Protein AF-A0A7C7ZJ04-F1 (afdb_monomer_lite)

Structure (mmCIF, N/CA/C/O backbone):
data_AF-A0A7C7ZJ04-F1
#
_entry.id   AF-A0A7C7ZJ04-F1
#
loop_
_atom_site.group_PDB
_atom_site.id
_atom_site.type_symbol
_atom_site.label_atom_id
_atom_site.label_alt_id
_atom_site.label_comp_id
_atom_site.label_asym_id
_atom_site.label_entity_id
_atom_site.label_seq_id
_atom_site.pdbx_PDB_ins_code
_atom_site.Cartn_x
_atom_site.Cartn_y
_atom_site.Cartn_z
_atom_s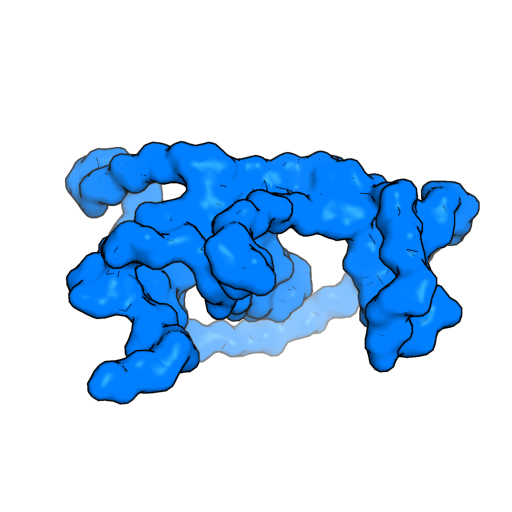ite.occupancy
_atom_site.B_iso_or_equiv
_atom_site.auth_seq_id
_atom_site.auth_comp_id
_atom_site.auth_asym_id
_atom_site.auth_atom_id
_atom_site.pdbx_PDB_model_num
ATOM 1 N N . MET A 1 1 ? -3.613 -10.247 25.831 1.00 41.78 1 MET A N 1
ATOM 2 C CA . MET A 1 1 ? -3.221 -9.401 24.683 1.00 41.78 1 MET A CA 1
ATOM 3 C C . MET A 1 1 ? -2.996 -10.334 23.510 1.00 41.78 1 MET A C 1
ATOM 5 O O . MET A 1 1 ? -2.267 -11.295 23.697 1.00 41.78 1 MET A O 1
ATOM 9 N N . LYS A 1 2 ? -3.687 -10.135 22.384 1.00 40.78 2 LYS A N 1
ATOM 10 C CA . LYS A 1 2 ? -3.430 -10.892 21.147 1.00 40.78 2 LYS A CA 1
ATOM 11 C C . LYS A 1 2 ? -2.114 -10.413 20.521 1.00 40.78 2 LYS A C 1
ATOM 13 O O . LYS A 1 2 ? -1.815 -9.223 20.628 1.00 40.78 2 LYS A O 1
ATOM 18 N N . GLU A 1 3 ? -1.357 -11.325 19.918 1.00 51.44 3 GLU A N 1
ATOM 19 C CA . GLU A 1 3 ? -0.119 -11.039 19.174 1.00 51.44 3 GLU A CA 1
ATOM 20 C C . GLU A 1 3 ? -0.364 -9.977 18.076 1.00 51.44 3 GLU A C 1
ATOM 22 O O . GLU A 1 3 ? -1.481 -9.901 17.551 1.00 51.44 3 GLU A O 1
ATOM 27 N N . PRO A 1 4 ? 0.636 -9.157 17.686 1.00 54.50 4 PRO A N 1
ATOM 28 C CA . PRO A 1 4 ? 0.488 -8.159 16.618 1.00 54.50 4 PRO A CA 1
ATOM 29 C C . PRO A 1 4 ? -0.056 -8.757 15.310 1.00 54.50 4 PRO A C 1
ATOM 31 O O . PRO A 1 4 ? -0.877 -8.129 14.641 1.00 54.50 4 PRO A O 1
ATOM 34 N N . ALA A 1 5 ? 0.331 -10.002 15.008 1.00 53.00 5 ALA A N 1
ATOM 35 C CA . ALA A 1 5 ? -0.087 -10.755 13.827 1.00 53.00 5 ALA A CA 1
ATOM 36 C C . ALA A 1 5 ? -1.596 -11.083 13.786 1.00 53.00 5 ALA A C 1
ATOM 38 O O . ALA A 1 5 ? -2.150 -11.270 12.708 1.00 53.00 5 ALA A O 1
ATOM 39 N N . ASP A 1 6 ? -2.298 -11.084 14.925 1.00 61.59 6 ASP A N 1
ATOM 40 C CA . ASP A 1 6 ? -3.735 -11.399 14.980 1.00 61.59 6 ASP A CA 1
ATOM 41 C C . ASP A 1 6 ? -4.642 -10.205 14.625 1.00 61.59 6 ASP A C 1
ATOM 43 O O . ASP A 1 6 ? -5.874 -10.315 14.693 1.00 61.59 6 ASP A O 1
ATOM 47 N N . ARG A 1 7 ? -4.056 -9.034 14.335 1.00 67.44 7 ARG A N 1
ATOM 48 C CA . ARG A 1 7 ? -4.790 -7.763 14.216 1.00 67.44 7 ARG A CA 1
ATOM 49 C C . ARG A 1 7 ? -5.222 -7.428 12.796 1.00 67.44 7 ARG A C 1
ATOM 51 O O . ARG A 1 7 ? -6.158 -6.650 12.661 1.00 67.44 7 ARG A O 1
ATOM 58 N N . ILE A 1 8 ? -4.564 -7.988 11.782 1.00 73.56 8 ILE A N 1
ATOM 59 C CA . ILE A 1 8 ? -4.866 -7.744 10.369 1.00 73.56 8 ILE A CA 1
ATOM 60 C C . ILE A 1 8 ? -5.380 -9.044 9.764 1.00 73.56 8 ILE A C 1
ATOM 62 O O . ILE A 1 8 ? -4.698 -10.068 9.793 1.00 73.56 8 ILE A O 1
ATOM 66 N N . ARG A 1 9 ? -6.580 -9.003 9.189 1.00 78.19 9 ARG A N 1
ATOM 67 C CA . ARG A 1 9 ? -7.121 -10.107 8.393 1.00 78.19 9 ARG A CA 1
ATOM 68 C C . ARG A 1 9 ? -7.305 -9.640 6.962 1.00 78.19 9 ARG A C 1
ATOM 70 O O . ARG A 1 9 ? -8.029 -8.678 6.718 1.00 78.19 9 ARG A O 1
ATOM 77 N N . VAL A 1 10 ? -6.656 -10.336 6.034 1.00 74.56 10 VAL A N 1
ATOM 78 C CA . VAL A 1 10 ? -6.831 -10.118 4.597 1.00 74.56 10 VAL A CA 1
ATOM 79 C C . VAL A 1 10 ? -7.905 -11.068 4.092 1.00 74.56 10 VAL A C 1
ATOM 81 O O . VAL A 1 10 ? -7.822 -12.279 4.299 1.00 74.56 10 VAL A O 1
ATOM 84 N N . VAL A 1 11 ? -8.923 -10.512 3.444 1.00 75.56 11 VAL A N 1
ATOM 85 C CA . VAL A 1 11 ? -10.032 -11.258 2.853 1.00 75.56 11 VAL A CA 1
ATOM 86 C C . VAL A 1 11 ? -10.022 -11.003 1.352 1.00 75.56 11 VAL A C 1
ATOM 88 O O . VAL A 1 11 ? -10.164 -9.867 0.906 1.00 75.56 11 VAL A O 1
ATOM 91 N N . ALA A 1 12 ? -9.868 -12.069 0.573 1.00 60.06 12 ALA A N 1
ATOM 92 C CA . ALA A 1 12 ? -10.106 -12.058 -0.862 1.00 60.06 12 ALA A CA 1
ATOM 93 C C . ALA A 1 12 ? -11.434 -12.773 -1.123 1.00 60.06 12 ALA A C 1
ATOM 95 O O . ALA A 1 12 ? -11.617 -13.915 -0.700 1.00 60.06 12 ALA A O 1
ATOM 96 N N . SER A 1 13 ? -12.368 -12.112 -1.799 1.00 45.66 13 SER A N 1
ATOM 97 C CA . SER A 1 13 ? -13.616 -12.733 -2.242 1.00 45.66 13 SER A CA 1
ATOM 98 C C . SER A 1 13 ? -13.667 -12.748 -3.765 1.00 45.66 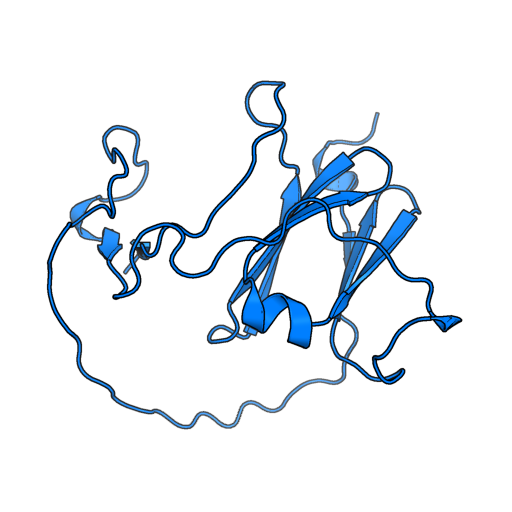13 SER A C 1
ATOM 100 O O . SER A 1 13 ? -13.795 -11.696 -4.385 1.00 45.66 13 SER A O 1
ATOM 102 N N . GLY A 1 14 ? -13.598 -13.943 -4.352 1.00 41.97 14 GLY A N 1
ATOM 103 C CA . GLY A 1 14 ? -13.918 -14.182 -5.755 1.00 41.97 14 GLY A CA 1
ATOM 104 C C . GLY A 1 14 ? -13.686 -15.634 -6.179 1.00 41.97 14 GLY A C 1
ATOM 105 O O . GLY A 1 14 ? -12.857 -16.337 -5.604 1.00 41.97 14 GLY A O 1
ATOM 106 N N . LEU A 1 15 ? -14.494 -16.092 -7.142 1.00 40.47 15 LEU A N 1
ATOM 107 C CA . LEU A 1 15 ? -14.490 -17.451 -7.703 1.00 40.47 15 LEU A CA 1
ATOM 108 C C . LEU A 1 15 ? -13.103 -17.846 -8.261 1.00 40.47 15 LEU A C 1
ATOM 110 O O . LEU A 1 15 ? -12.350 -16.968 -8.684 1.00 40.47 15 LEU A O 1
ATOM 114 N N . PRO A 1 16 ? -12.774 -19.153 -8.328 1.00 34.91 16 PRO A N 1
ATOM 115 C CA . PRO A 1 16 ? -11.469 -19.612 -8.791 1.00 34.91 16 PRO A CA 1
ATOM 116 C C . PRO A 1 16 ? -11.241 -19.206 -10.252 1.00 34.91 16 PRO A C 1
ATOM 118 O O . PRO A 1 16 ? -11.991 -19.591 -11.149 1.00 34.91 16 PRO A O 1
ATOM 121 N N . MET A 1 17 ? -10.191 -18.417 -10.481 1.00 39.72 17 MET A N 1
ATOM 122 C CA . MET A 1 17 ? -9.744 -18.007 -11.808 1.00 39.72 17 MET A CA 1
ATOM 123 C C . MET A 1 17 ? -8.967 -19.164 -12.457 1.00 39.72 17 MET A C 1
ATOM 125 O O . MET A 1 17 ? -7.986 -19.655 -11.900 1.00 39.72 17 MET A O 1
ATOM 129 N N . VAL A 1 18 ? -9.399 -19.607 -13.639 1.00 37.38 18 VAL A N 1
ATOM 130 C CA . VAL A 1 18 ? -8.612 -20.505 -14.497 1.00 37.38 18 VAL A CA 1
ATOM 131 C C . VAL A 1 18 ? -7.528 -19.665 -15.174 1.00 37.38 18 VAL A C 1
ATOM 133 O O . VAL A 1 18 ? -7.834 -18.811 -16.004 1.00 37.38 18 VAL A O 1
ATOM 136 N N . CYS A 1 19 ? -6.264 -19.888 -14.810 1.00 30.12 19 CYS A N 1
ATOM 137 C CA . CYS A 1 19 ? -5.116 -19.231 -15.433 1.00 30.12 19 CYS A CA 1
ATOM 138 C C . CYS A 1 19 ? -4.905 -19.748 -16.862 1.00 30.12 19 CYS A C 1
ATOM 140 O O . CYS A 1 19 ? -4.526 -20.903 -17.053 1.00 30.12 19 CYS A O 1
ATOM 142 N N . LEU A 1 20 ? -5.090 -18.883 -17.863 1.00 38.75 20 LEU A N 1
ATOM 143 C CA . LEU A 1 20 ? -4.575 -19.101 -19.213 1.00 38.75 20 LEU A CA 1
ATOM 144 C C . LEU A 1 20 ? -3.320 -18.241 -19.395 1.00 38.75 20 LEU A C 1
ATOM 146 O O . LEU A 1 20 ? -3.400 -17.025 -19.554 1.00 38.75 20 LEU A O 1
ATOM 150 N N . SER A 1 21 ? -2.152 -18.874 -19.325 1.00 38.16 21 SER A N 1
ATOM 151 C CA . SER A 1 21 ? -0.857 -18.204 -19.442 1.00 38.16 21 SER A CA 1
ATOM 152 C C . SER A 1 21 ? -0.577 -17.829 -20.900 1.00 38.16 21 SER A C 1
ATOM 154 O O . SER A 1 21 ? -0.355 -18.709 -21.730 1.00 38.16 21 SER A O 1
ATOM 156 N N . ILE A 1 22 ? -0.526 -16.534 -21.215 1.00 47.66 22 ILE A N 1
ATOM 157 C CA . ILE A 1 22 ? 0.135 -16.037 -22.430 1.00 47.66 22 ILE A CA 1
ATOM 158 C C . ILE A 1 22 ? 1.521 -15.548 -22.012 1.00 47.66 22 ILE A C 1
ATOM 160 O O . ILE A 1 22 ? 1.650 -14.582 -21.263 1.00 47.66 22 ILE A O 1
ATOM 164 N N . ALA A 1 23 ? 2.562 -16.235 -22.479 1.00 38.88 23 ALA A N 1
ATOM 165 C CA . ALA A 1 23 ? 3.938 -15.790 -22.318 1.00 38.88 23 ALA A CA 1
ATOM 166 C C . ALA A 1 23 ? 4.217 -14.653 -23.313 1.00 38.88 23 ALA A C 1
ATOM 168 O O . ALA A 1 23 ? 4.247 -14.878 -24.521 1.00 38.88 23 ALA A O 1
ATOM 169 N N . ALA A 1 24 ? 4.422 -13.438 -22.809 1.00 44.69 24 ALA A N 1
ATOM 170 C CA . ALA A 1 24 ? 4.996 -12.343 -23.580 1.00 44.69 24 ALA A CA 1
ATOM 171 C C . ALA A 1 24 ? 6.479 -12.215 -23.212 1.00 44.69 24 ALA A C 1
ATOM 173 O O . ALA A 1 24 ? 6.821 -11.873 -22.081 1.00 44.69 24 ALA A O 1
ATOM 174 N N . THR A 1 25 ? 7.363 -12.514 -24.163 1.00 51.41 25 THR A N 1
ATOM 175 C CA . THR A 1 25 ? 8.803 -12.265 -24.045 1.00 51.41 25 THR A CA 1
ATOM 176 C C . THR A 1 25 ? 9.086 -10.814 -24.423 1.00 51.41 25 THR A C 1
ATOM 178 O O . THR A 1 25 ? 8.980 -10.450 -25.594 1.00 51.41 25 THR A O 1
ATOM 181 N N . GLY A 1 26 ? 9.429 -9.986 -23.439 1.00 40.84 26 GLY A N 1
ATOM 182 C CA . GLY A 1 26 ? 9.988 -8.651 -23.649 1.00 40.84 26 GLY A CA 1
ATOM 183 C C . GLY A 1 26 ? 11.376 -8.578 -23.021 1.00 40.84 26 GLY A C 1
ATOM 184 O O . GLY A 1 26 ? 11.511 -8.800 -21.821 1.00 40.84 26 GLY A O 1
ATOM 185 N N . GLU A 1 27 ? 12.392 -8.308 -23.840 1.00 45.03 27 GLU A N 1
ATOM 186 C CA . GLU A 1 27 ? 13.794 -8.188 -23.429 1.00 45.03 27 GLU A CA 1
ATOM 187 C C . GLU A 1 27 ? 14.093 -6.818 -22.786 1.00 45.03 27 GLU A C 1
ATOM 189 O O . GLU A 1 27 ? 13.466 -5.802 -23.089 1.00 45.03 27 GLU A O 1
ATOM 194 N N . SER A 1 28 ? 15.054 -6.840 -21.865 1.00 49.31 28 SER A N 1
ATOM 195 C CA . SER A 1 28 ? 15.440 -5.841 -20.865 1.00 49.31 28 SER A CA 1
ATOM 196 C C . SER A 1 28 ? 16.172 -4.599 -21.385 1.00 49.31 28 SER A C 1
ATOM 198 O O . SER A 1 28 ? 16.987 -4.692 -22.301 1.00 49.31 28 SER A O 1
ATOM 200 N N . ALA A 1 29 ? 16.049 -3.486 -20.652 1.00 39.88 29 ALA A N 1
ATOM 201 C CA . ALA A 1 29 ? 17.044 -2.414 -20.650 1.00 39.88 29 ALA A CA 1
ATOM 202 C C . ALA A 1 29 ? 17.896 -2.488 -19.366 1.00 39.88 29 ALA A C 1
ATOM 204 O O . ALA A 1 29 ? 17.386 -2.316 -18.261 1.00 39.88 29 ALA A O 1
ATOM 205 N N . GLY A 1 30 ? 19.191 -2.780 -19.534 1.00 35.56 30 GLY A N 1
ATOM 206 C CA . GLY A 1 30 ? 20.227 -2.717 -18.496 1.00 35.56 30 GLY A CA 1
ATOM 207 C C . GLY A 1 30 ? 20.701 -1.283 -18.191 1.00 35.56 30 GLY A C 1
ATOM 208 O O . GLY A 1 30 ? 20.151 -0.313 -18.707 1.00 35.56 30 GLY A O 1
ATOM 209 N N . PRO A 1 31 ? 21.712 -1.120 -17.325 1.00 49.47 31 PRO A N 1
ATOM 210 C CA . PRO A 1 31 ? 21.538 -0.457 -16.040 1.00 49.47 31 PRO A CA 1
ATOM 211 C C . PRO A 1 31 ? 21.904 1.027 -16.074 1.00 49.47 31 PRO A C 1
ATOM 213 O O . PRO A 1 31 ? 22.963 1.393 -16.578 1.00 49.47 31 PRO A O 1
ATOM 216 N N . GLN A 1 32 ? 21.103 1.860 -15.404 1.00 40.91 32 GLN A N 1
ATOM 217 C CA . GLN A 1 32 ? 21.570 3.136 -14.854 1.00 40.91 32 GLN A CA 1
ATOM 218 C C . GLN A 1 32 ? 20.982 3.340 -13.448 1.00 40.91 32 GLN A C 1
ATOM 220 O O . GLN A 1 32 ? 19.801 3.624 -13.294 1.00 40.91 32 GLN A O 1
ATOM 225 N N . GLY A 1 33 ? 21.844 3.158 -12.435 1.00 52.78 33 GLY A N 1
ATOM 226 C CA . GLY A 1 33 ? 21.565 3.330 -11.002 1.00 52.78 33 GLY A CA 1
ATOM 227 C C . GLY A 1 33 ? 21.204 2.028 -10.280 1.00 52.78 33 GLY A C 1
ATOM 228 O O . GLY A 1 33 ? 20.042 1.818 -9.966 1.00 52.78 33 GLY A O 1
ATOM 229 N N . ALA A 1 34 ? 22.182 1.156 -9.989 1.00 68.88 34 ALA A N 1
ATOM 230 C CA . ALA A 1 34 ? 21.951 -0.213 -9.488 1.00 68.88 34 ALA A CA 1
ATOM 231 C C . ALA A 1 34 ? 21.006 -0.330 -8.270 1.00 68.88 34 ALA A C 1
ATOM 233 O O . ALA A 1 34 ? 20.386 -1.371 -8.085 1.00 68.88 34 ALA A O 1
ATOM 234 N N . SER A 1 35 ? 20.871 0.726 -7.463 1.00 86.00 35 SER A N 1
ATOM 235 C CA . SER A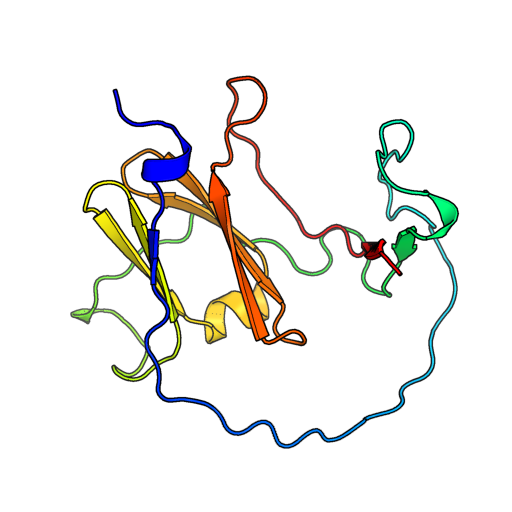 1 35 ? 20.048 0.729 -6.255 1.00 86.00 35 SER A CA 1
ATOM 236 C C . SER A 1 35 ? 18.906 1.744 -6.249 1.00 86.00 35 SER A C 1
ATOM 238 O O . SER A 1 35 ? 18.305 1.927 -5.198 1.00 86.00 35 SER A O 1
ATOM 240 N N . ASN A 1 36 ? 18.605 2.459 -7.343 1.00 91.12 36 ASN A N 1
ATOM 241 C CA . ASN A 1 36 ? 17.578 3.521 -7.350 1.00 91.12 36 ASN A CA 1
ATOM 242 C C . ASN A 1 36 ? 17.723 4.561 -6.205 1.00 91.12 36 ASN A C 1
ATOM 244 O O . ASN A 1 36 ? 16.742 5.117 -5.711 1.00 91.12 36 ASN A O 1
ATOM 248 N N . GLY A 1 37 ? 18.957 4.823 -5.758 1.00 89.19 37 GLY A N 1
ATOM 249 C CA . GLY A 1 37 ? 19.242 5.755 -4.661 1.00 89.19 37 GLY A CA 1
ATOM 250 C C . GLY A 1 37 ? 19.035 5.183 -3.252 1.00 89.19 37 GLY A C 1
ATOM 251 O O . GLY A 1 37 ? 19.069 5.943 -2.286 1.00 89.19 37 GLY A O 1
ATOM 252 N N . PHE A 1 38 ? 18.824 3.872 -3.112 1.00 90.94 38 PHE A N 1
ATOM 253 C CA . PHE A 1 38 ? 18.832 3.177 -1.823 1.00 90.94 38 PHE A CA 1
ATOM 254 C C . PHE A 1 38 ? 20.260 2.775 -1.415 1.00 90.94 38 PHE A C 1
ATOM 256 O O . PHE A 1 38 ? 21.087 2.440 -2.267 1.00 90.94 38 PHE A O 1
ATOM 263 N N . SER A 1 39 ? 20.540 2.786 -0.106 1.00 92.19 39 SER A N 1
ATOM 264 C CA . SER A 1 39 ? 21.695 2.074 0.456 1.00 92.19 39 SER A CA 1
ATOM 265 C C . SER A 1 39 ? 21.341 0.596 0.597 1.00 92.19 39 SER A C 1
ATOM 267 O O . SER A 1 39 ? 20.249 0.270 1.060 1.00 92.19 39 SER A O 1
ATOM 269 N N . LEU A 1 40 ? 22.254 -0.286 0.189 1.00 91.38 40 LEU A N 1
ATOM 270 C CA . LEU A 1 40 ? 22.088 -1.743 0.251 1.00 91.38 40 LEU A CA 1
ATOM 271 C C . LEU A 1 40 ? 23.035 -2.393 1.274 1.00 91.38 40 LEU A C 1
ATOM 273 O O . LEU A 1 40 ? 23.202 -3.607 1.270 1.00 91.38 40 LEU A O 1
ATOM 277 N N . GLU A 1 41 ? 23.664 -1.600 2.145 1.00 91.81 41 GLU A N 1
ATOM 278 C CA . GLU A 1 41 ? 24.643 -2.082 3.134 1.00 91.81 41 GLU A CA 1
ATOM 279 C C . GLU A 1 41 ? 24.023 -3.026 4.177 1.00 91.81 41 GLU A C 1
ATOM 281 O O . GLU A 1 41 ? 24.684 -3.947 4.646 1.00 91.81 41 GLU A O 1
ATOM 286 N N . GLU A 1 42 ? 22.742 -2.832 4.498 1.00 90.38 42 GLU A N 1
ATOM 287 C CA . GLU A 1 42 ? 21.982 -3.664 5.443 1.00 90.38 42 GLU A CA 1
ATOM 288 C C . GLU A 1 42 ? 21.143 -4.751 4.746 1.00 90.38 42 GLU A C 1
ATOM 290 O O . GLU A 1 42 ? 20.253 -5.350 5.353 1.00 90.38 42 GLU A O 1
ATOM 295 N N . ALA A 1 43 ? 21.380 -5.009 3.455 1.00 91.38 43 ALA A N 1
ATOM 296 C CA . ALA A 1 43 ? 20.640 -6.033 2.732 1.00 91.38 43 ALA A CA 1
ATOM 297 C C . ALA A 1 43 ? 20.911 -7.425 3.330 1.00 91.38 43 ALA A C 1
ATOM 299 O O . ALA A 1 43 ? 22.045 -7.890 3.399 1.00 91.38 43 ALA A O 1
ATOM 300 N N . ILE A 1 44 ? 19.838 -8.118 3.715 1.00 94.12 44 ILE A N 1
ATOM 301 C CA . ILE A 1 44 ? 19.890 -9.506 4.206 1.00 94.12 44 ILE A CA 1
ATOM 302 C C . ILE A 1 44 ? 19.871 -10.545 3.073 1.00 94.12 44 ILE A C 1
ATOM 304 O O . ILE A 1 44 ? 19.919 -11.747 3.324 1.00 94.12 44 ILE A O 1
ATOM 308 N N . VAL A 1 45 ? 19.763 -10.079 1.829 1.00 92.38 45 VAL A N 1
ATOM 309 C CA . VAL A 1 45 ? 19.793 -10.881 0.603 1.00 92.38 45 VAL A CA 1
ATOM 310 C C . VAL A 1 45 ? 21.028 -10.516 -0.217 1.00 92.38 45 VAL A C 1
ATOM 312 O O . VAL A 1 45 ? 21.626 -9.461 -0.004 1.00 92.38 45 VAL A O 1
ATOM 315 N N . ASP A 1 46 ? 21.417 -11.367 -1.169 1.00 93.56 46 ASP A N 1
ATOM 316 C CA . ASP A 1 46 ? 22.568 -11.083 -2.027 1.00 93.56 46 ASP A CA 1
ATOM 317 C C . ASP A 1 46 ? 22.314 -9.838 -2.888 1.00 93.56 46 ASP A C 1
ATOM 319 O O . ASP A 1 46 ? 21.459 -9.831 -3.773 1.00 93.56 46 ASP A O 1
ATOM 323 N N . VAL A 1 47 ? 23.089 -8.780 -2.647 1.00 92.75 47 VAL A N 1
ATOM 324 C CA . VAL A 1 47 ? 22.971 -7.502 -3.362 1.00 92.75 47 VAL A CA 1
ATOM 325 C C . VAL A 1 47 ? 23.202 -7.632 -4.868 1.00 92.75 47 VAL A C 1
ATOM 327 O O . VAL A 1 47 ? 22.749 -6.780 -5.625 1.00 92.75 47 VAL A O 1
ATOM 330 N N . ARG A 1 48 ? 23.880 -8.695 -5.322 1.00 90.94 48 ARG A N 1
ATOM 331 C CA . ARG A 1 48 ? 24.120 -8.974 -6.750 1.00 90.94 48 ARG A CA 1
ATOM 332 C C . ARG A 1 48 ? 22.870 -9.482 -7.474 1.00 90.94 48 ARG A C 1
ATOM 334 O O . ARG A 1 48 ? 22.809 -9.428 -8.704 1.00 90.94 48 ARG A O 1
ATOM 341 N N . GLU A 1 49 ? 21.895 -9.967 -6.713 1.00 93.75 49 GLU A N 1
ATOM 342 C CA . GLU A 1 49 ? 20.595 -10.421 -7.211 1.00 93.75 49 GLU A CA 1
ATOM 343 C C . GLU A 1 49 ? 19.523 -9.320 -7.131 1.00 93.75 49 GLU A C 1
ATOM 345 O O . GLU A 1 49 ? 18.425 -9.479 -7.661 1.00 93.75 49 GLU A O 1
ATOM 350 N N . ILE A 1 50 ? 19.840 -8.166 -6.529 1.00 92.94 50 ILE A N 1
ATOM 351 C CA . ILE A 1 50 ? 18.979 -6.98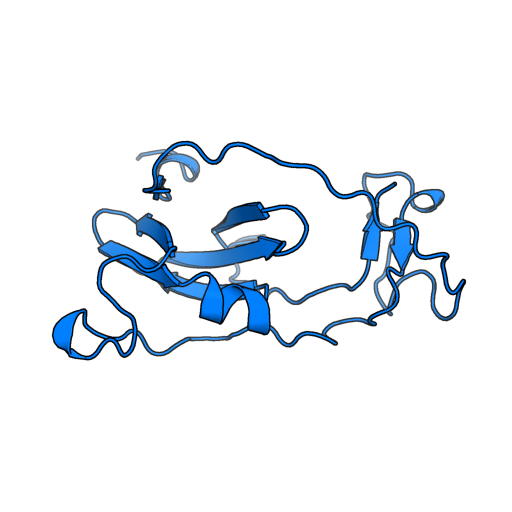1 -6.556 1.00 92.94 50 ILE A CA 1
ATOM 352 C C . ILE A 1 50 ? 19.239 -6.216 -7.854 1.00 92.94 50 ILE A C 1
ATOM 354 O O . ILE A 1 50 ? 20.357 -5.767 -8.113 1.00 92.94 50 ILE A O 1
ATOM 358 N N . ILE A 1 51 ? 18.200 -6.033 -8.667 1.00 91.69 51 ILE A N 1
ATOM 359 C CA . ILE A 1 51 ? 18.292 -5.304 -9.938 1.00 91.69 51 ILE A CA 1
ATOM 360 C C . ILE A 1 51 ? 17.200 -4.237 -10.052 1.00 91.69 51 ILE A C 1
ATOM 362 O O . ILE A 1 51 ? 16.109 -4.377 -9.500 1.00 91.69 51 ILE A O 1
ATOM 366 N N . ALA A 1 52 ? 17.477 -3.173 -10.805 1.00 91.38 52 ALA A N 1
ATOM 367 C CA . ALA A 1 52 ? 16.471 -2.177 -11.158 1.00 91.38 52 ALA A CA 1
ATOM 368 C C . ALA A 1 52 ? 15.523 -2.736 -12.230 1.00 91.38 52 ALA A C 1
ATOM 370 O O . ALA A 1 52 ? 15.966 -3.212 -13.275 1.00 91.38 52 ALA A O 1
ATOM 371 N N . ALA A 1 53 ? 14.216 -2.646 -11.989 1.00 87.19 53 ALA A N 1
ATOM 372 C CA . ALA A 1 53 ? 13.185 -3.168 -12.889 1.00 87.19 53 ALA A CA 1
ATOM 373 C C . ALA A 1 53 ? 12.843 -2.226 -14.062 1.00 87.19 53 ALA A C 1
ATOM 375 O O . ALA A 1 53 ? 11.944 -2.523 -14.847 1.00 87.19 53 ALA A O 1
ATOM 376 N N . GLY A 1 54 ? 13.528 -1.085 -14.170 1.00 85.88 54 GLY A N 1
ATOM 377 C CA . GLY A 1 54 ? 13.276 -0.040 -15.163 1.00 85.88 54 GLY A CA 1
ATOM 378 C C . GLY A 1 54 ? 12.777 1.252 -14.514 1.00 85.88 54 GLY A C 1
ATOM 379 O O . GLY A 1 54 ? 13.527 2.228 -14.507 1.00 85.88 54 GLY A O 1
ATOM 380 N N . PRO A 1 55 ? 11.555 1.287 -13.942 1.00 85.38 55 PRO A N 1
ATOM 381 C CA . PRO A 1 55 ? 11.089 2.438 -13.176 1.00 85.38 55 PRO A CA 1
ATOM 382 C C . PRO A 1 55 ? 12.014 2.708 -11.982 1.00 85.38 55 PRO A C 1
ATOM 384 O O . PRO A 1 55 ? 12.368 1.796 -11.233 1.00 85.38 55 PRO A O 1
ATOM 387 N N . GLY A 1 56 ? 12.413 3.966 -11.811 1.00 89.88 56 GLY A N 1
ATOM 388 C CA . GLY A 1 56 ? 13.200 4.405 -10.662 1.00 89.88 56 GLY A CA 1
ATOM 389 C C . GLY A 1 56 ? 12.371 4.450 -9.376 1.00 89.88 56 GLY A C 1
ATOM 390 O O . GLY A 1 56 ? 11.152 4.247 -9.388 1.00 89.88 56 GLY A O 1
ATOM 391 N N . ARG A 1 57 ? 13.028 4.785 -8.266 1.00 92.19 57 ARG A N 1
ATOM 392 C CA . ARG A 1 57 ? 12.378 4.998 -6.968 1.00 92.19 57 ARG A CA 1
ATOM 393 C C . ARG A 1 57 ? 11.176 5.938 -7.086 1.00 92.19 57 ARG A C 1
ATOM 395 O O . ARG A 1 57 ? 11.285 7.014 -7.666 1.00 92.19 57 ARG A O 1
ATOM 402 N N . ASP A 1 58 ? 10.060 5.516 -6.504 1.00 93.31 58 ASP A N 1
ATOM 403 C CA . ASP A 1 58 ? 8.797 6.246 -6.402 1.00 93.31 58 ASP A CA 1
ATOM 404 C C . ASP A 1 58 ? 8.219 6.702 -7.761 1.00 93.31 58 ASP A C 1
ATOM 406 O O . ASP A 1 58 ? 7.392 7.611 -7.816 1.00 93.31 58 ASP A O 1
ATOM 410 N N . SER A 1 59 ? 8.607 6.047 -8.868 1.00 91.69 59 SER A N 1
ATOM 411 C CA . SER A 1 59 ? 8.050 6.326 -10.208 1.00 91.69 59 SER A CA 1
ATOM 412 C C . SER A 1 59 ? 6.551 6.027 -10.297 1.00 91.69 59 SER A C 1
ATOM 414 O O . SER A 1 59 ? 5.851 6.623 -11.113 1.00 91.69 59 SER A O 1
ATOM 416 N N . ILE A 1 60 ? 6.068 5.109 -9.458 1.00 91.19 60 ILE A N 1
ATOM 417 C CA . ILE A 1 60 ? 4.650 4.906 -9.175 1.00 91.19 60 ILE A CA 1
ATOM 418 C C . ILE A 1 60 ? 4.431 5.478 -7.770 1.00 91.19 60 ILE A C 1
ATOM 420 O O . ILE A 1 60 ? 4.936 4.904 -6.798 1.00 91.19 60 ILE A O 1
ATOM 424 N N . PRO A 1 61 ? 3.779 6.645 -7.638 1.00 91.44 61 PRO A N 1
ATOM 425 C CA . PRO A 1 61 ? 3.643 7.297 -6.347 1.00 91.44 61 PRO A CA 1
ATOM 426 C C . PRO A 1 61 ? 2.685 6.497 -5.469 1.00 91.44 61 PRO A C 1
ATOM 428 O O . PRO A 1 61 ? 1.574 6.188 -5.885 1.00 91.44 61 PRO A O 1
ATOM 431 N N . ALA A 1 62 ? 3.083 6.211 -4.231 1.00 96.00 62 ALA A N 1
ATOM 432 C CA . ALA A 1 62 ? 2.187 5.579 -3.272 1.00 96.00 62 ALA A CA 1
ATOM 433 C C . ALA A 1 62 ? 1.003 6.501 -2.937 1.00 96.00 62 ALA A C 1
ATOM 435 O O . ALA A 1 62 ? 1.156 7.719 -2.792 1.00 96.00 62 ALA A O 1
ATOM 436 N N . LEU A 1 63 ? -0.174 5.914 -2.732 1.00 97.12 63 LEU A N 1
ATOM 437 C CA . LEU A 1 63 ? -1.328 6.629 -2.202 1.00 97.12 63 LEU A CA 1
ATOM 438 C C . LEU A 1 63 ? -1.160 6.809 -0.692 1.00 97.12 63 LEU A C 1
ATOM 440 O O . LEU A 1 63 ? -0.852 5.862 0.030 1.00 97.12 63 LEU A O 1
ATOM 444 N N . VAL A 1 64 ? -1.365 8.025 -0.197 1.00 97.12 64 VAL A N 1
ATOM 445 C CA . VAL A 1 64 ? -1.132 8.372 1.209 1.00 97.12 64 VAL A CA 1
ATOM 446 C C . VAL A 1 64 ? -2.393 8.987 1.789 1.00 97.12 64 VAL A C 1
ATOM 448 O O . VAL A 1 64 ? -2.943 9.917 1.205 1.00 97.12 64 VAL A O 1
ATOM 451 N N . HIS A 1 65 ? -2.837 8.470 2.937 1.00 93.56 65 HIS A N 1
ATOM 452 C CA . HIS A 1 65 ? -4.047 8.920 3.636 1.00 93.56 65 HIS A CA 1
ATOM 453 C C . HIS A 1 65 ? -5.276 9.013 2.711 1.00 93.56 65 HIS A C 1
ATOM 455 O O . HIS A 1 65 ? -5.876 10.085 2.581 1.00 93.56 65 HIS A O 1
ATOM 461 N N . PRO A 1 66 ? -5.652 7.907 2.037 1.00 94.75 66 PRO A N 1
ATOM 462 C CA . PRO A 1 66 ? -6.791 7.918 1.134 1.00 94.75 66 PRO A CA 1
ATOM 463 C C . PRO A 1 66 ? -8.074 8.289 1.877 1.00 94.75 66 PRO A C 1
ATOM 465 O O . PRO A 1 66 ? -8.337 7.836 2.991 1.00 94.75 66 PRO A O 1
ATOM 468 N N . ARG A 1 67 ? -8.927 9.079 1.223 1.00 93.00 67 ARG A N 1
ATOM 469 C CA . ARG A 1 67 ? -10.283 9.310 1.717 1.00 93.00 67 ARG A CA 1
ATOM 470 C C . ARG A 1 67 ? -11.097 8.028 1.558 1.00 93.00 67 ARG A C 1
ATOM 472 O O . ARG A 1 67 ? -11.320 7.579 0.436 1.00 93.00 67 ARG A O 1
ATOM 479 N N . ALA A 1 68 ? -11.585 7.487 2.668 1.00 93.06 68 ALA A N 1
ATOM 480 C CA . ALA A 1 68 ? -12.539 6.387 2.649 1.00 93.06 68 ALA A CA 1
ATOM 481 C C . ALA A 1 68 ? -13.913 6.872 2.161 1.00 93.06 68 ALA A C 1
ATOM 483 O O . ALA A 1 68 ? -14.371 7.952 2.541 1.00 93.06 68 ALA A O 1
ATOM 484 N N . LEU A 1 69 ? -14.560 6.064 1.323 1.00 94.62 69 LEU A N 1
ATOM 485 C CA . LEU A 1 69 ? -15.934 6.275 0.875 1.00 94.62 69 LEU A CA 1
ATOM 486 C C . LEU A 1 69 ? -16.845 5.244 1.537 1.00 94.62 69 LEU A C 1
ATOM 488 O O . LEU A 1 69 ? -16.420 4.122 1.818 1.00 94.62 69 LEU A O 1
ATOM 492 N N . SER A 1 70 ? -18.102 5.623 1.767 1.00 94.62 70 SER A N 1
ATOM 493 C CA . SER A 1 70 ? -19.133 4.648 2.103 1.00 94.62 70 SER A CA 1
ATOM 494 C C . SER A 1 70 ? -19.449 3.786 0.875 1.00 94.62 70 SER A C 1
ATOM 496 O O . SER A 1 70 ? -19.174 4.177 -0.259 1.00 94.62 70 SER A O 1
ATOM 498 N N . VAL A 1 71 ? -20.075 2.626 1.083 1.00 91.31 71 VAL A N 1
ATOM 499 C CA . VAL A 1 71 ? -20.547 1.787 -0.033 1.00 91.31 71 VAL A CA 1
ATOM 500 C C . VAL A 1 71 ? -21.548 2.545 -0.913 1.00 91.31 71 VAL A C 1
ATOM 502 O O . VAL A 1 71 ? -21.518 2.393 -2.128 1.00 91.31 71 VAL A O 1
ATOM 505 N N . ALA A 1 72 ? -22.395 3.393 -0.320 1.00 93.81 72 ALA A N 1
ATOM 506 C CA . ALA A 1 72 ? -23.393 4.171 -1.052 1.00 93.81 72 ALA A CA 1
ATOM 507 C C . ALA A 1 72 ? -22.771 5.252 -1.954 1.00 93.81 72 ALA A C 1
ATOM 509 O O . ALA A 1 72 ? -23.335 5.571 -2.996 1.00 93.81 72 ALA A O 1
ATOM 510 N N . ASP A 1 73 ? -21.602 5.774 -1.574 1.00 95.50 73 ASP A N 1
ATOM 511 C CA . ASP A 1 73 ? -20.868 6.795 -2.332 1.00 95.50 73 ASP A CA 1
ATOM 512 C C . ASP A 1 73 ? -19.787 6.191 -3.245 1.00 95.50 73 ASP A C 1
ATOM 514 O O . ASP A 1 73 ? -19.028 6.920 -3.890 1.00 95.50 73 ASP A O 1
ATOM 518 N N . SER A 1 74 ? -19.665 4.861 -3.269 1.00 93.69 74 SER A N 1
ATOM 519 C CA . SER A 1 74 ? -18.657 4.167 -4.063 1.00 93.69 74 SER A CA 1
ATOM 520 C C . SER A 1 74 ? -18.953 4.324 -5.559 1.00 93.69 74 SER A C 1
ATOM 522 O O . SER A 1 74 ? -20.051 3.983 -6.000 1.00 93.69 74 SER A O 1
ATOM 524 N N . PRO A 1 75 ? -17.977 4.759 -6.378 1.00 93.81 75 PRO A N 1
ATOM 525 C CA . PRO A 1 75 ? -18.133 4.783 -7.831 1.00 93.81 75 PRO A CA 1
ATOM 526 C C . PRO A 1 75 ? -17.984 3.387 -8.458 1.00 93.81 75 PRO A C 1
ATOM 528 O O . PRO A 1 75 ? -18.148 3.234 -9.667 1.00 93.81 75 PRO A O 1
ATOM 531 N N . TRP A 1 76 ? -17.612 2.381 -7.662 1.00 93.69 76 TRP A N 1
ATOM 532 C CA . TRP A 1 76 ? -17.318 1.034 -8.133 1.00 93.69 76 TRP A CA 1
ATOM 533 C C . TRP A 1 76 ? -18.557 0.138 -8.097 1.00 93.69 76 TRP A C 1
ATOM 535 O O . TRP A 1 76 ? -19.357 0.250 -7.164 1.00 93.69 76 TRP A O 1
ATOM 545 N N . PRO A 1 77 ? -18.704 -0.780 -9.068 1.00 92.81 77 PRO A N 1
ATOM 546 C CA . PRO A 1 77 ? -19.790 -1.750 -9.059 1.00 92.81 77 PRO A CA 1
ATOM 547 C C . PRO A 1 77 ? -19.649 -2.725 -7.879 1.00 92.81 77 PRO A C 1
ATOM 549 O O . PRO A 1 77 ? -18.559 -2.932 -7.346 1.00 92.81 77 PRO A O 1
ATOM 552 N N . GLY A 1 78 ? -20.764 -3.334 -7.464 1.00 90.38 78 GLY A N 1
ATOM 553 C CA . GLY A 1 78 ? -20.814 -4.203 -6.279 1.00 90.38 78 GLY A CA 1
ATOM 554 C C . GLY A 1 78 ? -20.030 -5.517 -6.393 1.00 90.38 78 GLY A C 1
ATOM 555 O O . GLY A 1 78 ? -19.822 -6.184 -5.385 1.00 90.38 78 GLY A O 1
ATOM 556 N N . ASP A 1 79 ? -19.594 -5.883 -7.596 1.00 90.75 79 ASP A N 1
ATOM 557 C CA . ASP A 1 79 ? -18.794 -7.069 -7.917 1.00 90.75 79 ASP A CA 1
ATOM 558 C C . ASP A 1 79 ? -17.321 -6.737 -8.226 1.00 90.75 79 ASP A C 1
ATOM 560 O O . ASP A 1 79 ? -16.579 -7.585 -8.725 1.00 90.75 79 ASP A O 1
ATOM 564 N N . VAL A 1 80 ? -16.878 -5.508 -7.932 1.00 94.12 80 VAL A N 1
ATOM 565 C CA . VAL A 1 80 ? -15.480 -5.104 -8.109 1.00 94.12 80 VAL A CA 1
ATOM 566 C C . VAL A 1 80 ? -14.543 -5.960 -7.250 1.00 94.12 80 VAL A C 1
ATOM 568 O O . VAL A 1 80 ? -14.819 -6.259 -6.088 1.00 94.12 80 VAL A O 1
ATOM 571 N N . TRP A 1 81 ? -13.385 -6.313 -7.806 1.00 92.75 81 TRP A N 1
ATOM 572 C CA . TRP A 1 81 ? -12.339 -7.003 -7.058 1.00 92.75 81 TRP A CA 1
ATOM 573 C C . TRP A 1 81 ? -11.657 -6.065 -6.071 1.00 92.75 81 TRP A C 1
ATOM 575 O O . TRP A 1 81 ? -11.272 -4.942 -6.415 1.00 92.75 81 TRP A O 1
ATOM 585 N N . VAL A 1 82 ? -11.472 -6.555 -4.849 1.00 95.31 82 VAL A N 1
ATOM 586 C CA . VAL A 1 82 ? -10.899 -5.788 -3.745 1.00 95.31 82 VAL A CA 1
ATOM 587 C C . VAL A 1 82 ? -9.913 -6.634 -2.951 1.00 95.31 82 VAL A C 1
ATOM 589 O O . VAL A 1 82 ? -10.091 -7.844 -2.807 1.00 95.31 82 VAL A O 1
ATOM 592 N N . ILE A 1 83 ? -8.926 -5.971 -2.358 1.00 96.19 83 ILE A N 1
ATOM 593 C CA . ILE A 1 83 ? -8.278 -6.473 -1.148 1.00 96.19 83 ILE A CA 1
ATOM 594 C C . ILE A 1 83 ? -9.146 -6.014 0.024 1.00 96.19 83 ILE A C 1
ATOM 596 O O . ILE A 1 83 ? -9.274 -4.814 0.272 1.00 96.19 83 ILE A O 1
ATOM 600 N N . GLY A 1 84 ? -9.791 -6.949 0.719 1.00 95.88 84 GLY A N 1
ATOM 601 C CA . GLY A 1 84 ? -10.511 -6.664 1.957 1.00 95.88 84 GLY A CA 1
ATOM 602 C C . GLY A 1 84 ? -9.558 -6.704 3.144 1.00 95.88 84 GLY A C 1
ATOM 603 O O . GLY A 1 84 ? -8.809 -7.669 3.296 1.00 95.88 84 GLY A O 1
ATOM 604 N N . VAL A 1 85 ? -9.593 -5.682 3.994 1.00 96.69 85 VAL A N 1
ATOM 605 C CA . VAL A 1 85 ? -8.800 -5.631 5.227 1.00 96.69 85 VAL A CA 1
ATOM 606 C C . VAL A 1 85 ? -9.730 -5.413 6.403 1.00 96.69 85 VAL A C 1
ATOM 608 O O . VAL A 1 85 ? -10.497 -4.454 6.404 1.00 96.69 85 VAL A O 1
ATOM 611 N N . ASP A 1 86 ? -9.647 -6.293 7.397 1.00 95.44 86 ASP A N 1
ATOM 612 C CA . ASP A 1 86 ? -10.312 -6.145 8.691 1.00 95.44 86 ASP A CA 1
ATOM 613 C C . ASP A 1 86 ? -9.264 -5.929 9.786 1.00 95.44 86 ASP A C 1
ATOM 615 O O . ASP A 1 86 ? -8.338 -6.734 9.947 1.00 95.44 86 ASP A O 1
ATOM 619 N N . VAL A 1 87 ? -9.419 -4.828 10.526 1.00 93.31 87 VAL A N 1
ATOM 620 C CA . VAL A 1 87 ? -8.613 -4.501 11.703 1.00 93.31 87 VAL A CA 1
ATOM 621 C C . VAL A 1 87 ? -9.536 -4.305 12.892 1.00 93.31 87 VAL A C 1
ATOM 623 O O . VAL A 1 87 ? -10.203 -3.283 13.032 1.00 93.31 87 VAL A O 1
ATOM 626 N N . GLY A 1 88 ? -9.571 -5.301 13.779 1.00 88.12 88 GLY A N 1
ATOM 627 C CA . GLY A 1 88 ? -10.351 -5.222 15.015 1.00 88.12 88 GLY A CA 1
ATOM 628 C C . GLY A 1 88 ? -11.857 -5.013 14.802 1.00 88.12 88 GLY A C 1
ATOM 629 O O . GLY A 1 88 ? -12.497 -4.429 15.673 1.00 88.12 88 GLY A O 1
ATOM 630 N N . GLY A 1 89 ? -12.414 -5.473 13.675 1.00 90.06 89 GLY A N 1
ATOM 631 C CA . GLY A 1 89 ? -13.820 -5.280 13.307 1.00 90.06 89 GLY A CA 1
ATOM 632 C C . GLY A 1 89 ? -14.104 -4.022 12.480 1.00 90.06 89 GLY A C 1
ATOM 633 O O . GLY A 1 89 ? -15.236 -3.850 12.029 1.00 90.06 89 GLY A O 1
ATOM 634 N N . GLU A 1 90 ? -13.117 -3.144 12.264 1.00 93.56 90 GLU A N 1
ATOM 635 C CA . GLU A 1 90 ? -13.213 -2.096 11.247 1.00 93.56 90 GLU A CA 1
ATOM 636 C C . GLU A 1 90 ? -12.691 -2.645 9.918 1.00 93.56 90 GLU A C 1
ATOM 638 O O . GLU A 1 90 ? -11.506 -2.960 9.782 1.00 93.56 90 GLU A O 1
ATOM 643 N N . ALA A 1 91 ? -13.586 -2.754 8.938 1.00 95.06 91 ALA A N 1
ATOM 644 C CA . ALA A 1 91 ? -13.273 -3.299 7.629 1.00 95.06 91 ALA A CA 1
ATOM 645 C C . ALA A 1 91 ? -13.229 -2.209 6.554 1.00 95.06 91 ALA A C 1
ATOM 647 O O . ALA A 1 91 ? -14.058 -1.295 6.530 1.00 95.06 91 ALA A O 1
ATOM 648 N N . ARG A 1 92 ? -12.286 -2.339 5.621 1.00 96.19 92 ARG A N 1
ATOM 649 C CA . ARG A 1 92 ? -12.195 -1.504 4.421 1.00 96.19 92 ARG A CA 1
ATOM 650 C C . ARG A 1 92 ? -11.857 -2.359 3.209 1.00 96.19 92 ARG A C 1
ATOM 652 O O . ARG A 1 92 ? -11.082 -3.308 3.298 1.00 96.19 92 ARG A O 1
ATOM 659 N N . ALA A 1 93 ? -12.453 -2.011 2.076 1.00 96.56 93 ALA A N 1
ATOM 660 C CA . ALA A 1 93 ? -12.179 -2.634 0.794 1.00 96.56 93 ALA A CA 1
ATOM 661 C C . ALA A 1 93 ? -11.305 -1.704 -0.055 1.00 96.56 93 ALA A C 1
ATOM 663 O O . ALA A 1 93 ? -11.617 -0.519 -0.194 1.00 96.56 93 ALA A O 1
ATOM 664 N N . TYR A 1 94 ? -10.230 -2.246 -0.624 1.00 96.75 94 TYR A N 1
ATOM 665 C CA . TYR A 1 94 ? -9.296 -1.535 -1.495 1.00 96.75 94 TYR A CA 1
ATOM 666 C C . TYR A 1 94 ? -9.448 -2.084 -2.918 1.00 96.75 94 TYR A C 1
ATOM 668 O O . TYR A 1 94 ? -8.973 -3.190 -3.186 1.00 96.75 94 TYR A O 1
ATOM 676 N N . PRO A 1 95 ? -10.144 -1.373 -3.826 1.00 95.56 95 PRO A N 1
ATOM 677 C CA . PRO A 1 95 ? -10.363 -1.850 -5.187 1.00 95.56 95 PRO A CA 1
ATOM 678 C C . PRO A 1 95 ? -9.050 -2.063 -5.932 1.00 95.56 95 PRO A C 1
ATOM 680 O O . PRO A 1 95 ? -8.196 -1.173 -5.940 1.00 95.56 95 PRO A O 1
ATOM 683 N N . LEU A 1 96 ? -8.924 -3.197 -6.629 1.00 94.31 96 LEU A N 1
ATOM 684 C CA . LEU A 1 96 ? -7.738 -3.484 -7.444 1.00 94.31 96 LEU A CA 1
ATOM 685 C C . LEU A 1 96 ? -7.519 -2.411 -8.518 1.00 94.31 96 LEU A C 1
ATOM 687 O O . LEU A 1 96 ? -6.391 -2.074 -8.831 1.00 94.31 96 LEU A O 1
ATOM 691 N N . ALA A 1 97 ? -8.583 -1.787 -9.030 1.00 91.88 97 ALA A N 1
ATOM 692 C CA . ALA A 1 97 ? -8.460 -0.680 -9.980 1.00 91.88 97 ALA A CA 1
ATOM 693 C C . ALA A 1 97 ? -7.723 0.545 -9.401 1.00 91.88 97 ALA A C 1
ATOM 695 O O . ALA A 1 97 ? -7.010 1.228 -10.132 1.00 91.88 97 ALA A O 1
ATOM 696 N N . VAL A 1 98 ? -7.873 0.817 -8.098 1.00 93.75 98 VAL A N 1
ATOM 697 C CA . VAL A 1 98 ? -7.091 1.853 -7.406 1.00 93.75 98 VAL A CA 1
ATOM 698 C C . VAL A 1 98 ? -5.666 1.351 -7.198 1.00 93.75 98 VAL A C 1
ATOM 700 O O . VAL A 1 98 ? -4.713 2.053 -7.522 1.00 93.75 98 VAL A O 1
ATOM 703 N N . LEU A 1 99 ? -5.514 0.124 -6.701 1.00 94.69 99 LEU A N 1
ATOM 704 C CA . LEU A 1 99 ? -4.208 -0.460 -6.400 1.00 94.69 99 LEU A CA 1
ATOM 705 C C . LEU A 1 99 ? -3.319 -0.599 -7.642 1.00 94.69 99 LEU A C 1
ATOM 707 O O . LEU A 1 99 ? -2.155 -0.244 -7.570 1.00 94.69 99 LEU A O 1
ATOM 711 N N . ASN A 1 100 ? -3.862 -0.942 -8.806 1.00 91.25 100 ASN A N 1
ATOM 712 C CA . ASN A 1 100 ? -3.118 -0.993 -10.067 1.00 91.25 100 ASN A CA 1
ATOM 713 C C . ASN A 1 100 ? -2.465 0.349 -10.446 1.00 91.25 100 ASN A C 1
ATOM 715 O O . ASN A 1 100 ? -1.496 0.363 -11.199 1.00 91.25 100 ASN A O 1
ATOM 719 N N . GLY A 1 101 ? -3.018 1.478 -9.986 1.00 89.81 101 GLY A N 1
ATOM 720 C CA . GLY A 1 101 ? -2.499 2.813 -10.292 1.00 89.81 101 GLY A CA 1
ATOM 721 C C . GLY A 1 101 ? -1.469 3.340 -9.289 1.00 89.81 101 GLY A C 1
ATOM 722 O O . GLY A 1 101 ? -0.657 4.186 -9.653 1.00 89.81 101 GLY A O 1
ATOM 723 N N . TYR A 1 102 ? -1.510 2.865 -8.042 1.00 94.19 102 TYR A N 1
ATOM 724 C CA . TYR A 1 102 ? -0.667 3.374 -6.949 1.00 94.19 102 TYR A CA 1
ATOM 725 C C . TYR A 1 102 ? 0.309 2.331 -6.396 1.00 94.19 102 TYR A C 1
ATOM 727 O O . TYR A 1 102 ? 1.304 2.700 -5.779 1.00 94.19 102 TYR A O 1
ATOM 735 N N . GLU A 1 103 ? 0.002 1.051 -6.601 1.00 92.94 103 GLU A N 1
ATOM 736 C CA . GLU A 1 103 ? 0.614 -0.183 -6.091 1.00 92.94 103 GLU A CA 1
ATOM 737 C C . GLU A 1 103 ? 0.683 -0.274 -4.561 1.00 92.94 103 GLU A C 1
ATOM 739 O O . GLU A 1 103 ? 0.370 -1.322 -4.005 1.00 92.94 103 GLU A O 1
ATOM 744 N N . PHE A 1 104 ? 1.009 0.811 -3.858 1.00 96.69 104 PHE A N 1
ATOM 745 C CA . PHE A 1 104 ? 1.091 0.930 -2.405 1.00 96.69 104 PHE A CA 1
ATOM 746 C C . PHE A 1 104 ? 0.095 1.971 -1.870 1.00 96.69 104 PHE A C 1
ATOM 748 O O . PHE A 1 104 ? 0.016 3.098 -2.363 1.00 96.69 104 PHE A O 1
ATOM 755 N N . VAL A 1 105 ? -0.612 1.629 -0.791 1.00 97.94 105 VAL A N 1
ATOM 756 C CA . VAL A 1 105 ? -1.525 2.519 -0.060 1.00 97.94 105 VAL A CA 1
ATOM 757 C C . VAL A 1 105 ? -1.107 2.586 1.408 1.00 97.94 105 VAL A C 1
ATOM 759 O O . VAL A 1 105 ? -1.230 1.614 2.151 1.00 97.94 105 VAL A O 1
ATOM 762 N N . ASN A 1 106 ? -0.630 3.753 1.839 1.00 98.12 106 ASN A N 1
ATOM 763 C CA . ASN A 1 106 ? -0.317 4.062 3.232 1.00 98.12 106 ASN A CA 1
ATOM 764 C C . ASN A 1 106 ? -1.571 4.607 3.927 1.00 98.12 106 ASN A C 1
ATOM 766 O O . ASN A 1 106 ? -1.899 5.791 3.798 1.00 98.12 106 ASN A O 1
ATOM 770 N N . ASP A 1 107 ? -2.254 3.751 4.681 1.00 97.62 107 ASP A N 1
ATOM 771 C CA . ASP A 1 107 ? -3.541 4.055 5.310 1.00 97.62 107 ASP A CA 1
ATOM 772 C C . ASP A 1 107 ? -3.484 3.904 6.841 1.00 97.62 107 ASP A C 1
ATOM 774 O O . ASP A 1 107 ? -2.498 3.420 7.412 1.00 97.62 107 ASP A O 1
ATOM 778 N N . THR A 1 108 ? -4.547 4.342 7.508 1.00 96.69 108 THR A N 1
ATOM 779 C CA . THR A 1 108 ? -4.834 4.074 8.915 1.00 96.69 108 THR A CA 1
ATOM 780 C C . THR A 1 108 ? -6.253 3.511 9.020 1.00 96.69 108 THR A C 1
ATOM 782 O O . THR A 1 108 ? -7.221 4.181 8.650 1.00 96.69 108 THR A O 1
ATOM 785 N N . LEU A 1 109 ? -6.375 2.292 9.549 1.00 96.12 109 LEU A N 1
ATOM 786 C CA . LEU A 1 109 ? -7.639 1.565 9.716 1.00 96.12 109 LEU A CA 1
ATOM 787 C C . LEU A 1 109 ? -7.754 1.081 11.164 1.00 96.12 109 LEU A C 1
ATOM 789 O O . LEU A 1 109 ? -6.800 0.498 11.679 1.00 96.12 109 LEU A O 1
ATOM 793 N N . GLY A 1 110 ? -8.857 1.355 11.866 1.00 92.38 110 GLY A N 1
ATOM 794 C CA . GLY A 1 110 ? -8.984 0.971 13.280 1.00 92.38 110 GLY A CA 1
ATOM 795 C C . GLY A 1 110 ? -7.942 1.623 14.194 1.00 92.38 110 GLY A C 1
ATOM 796 O O . GLY A 1 110 ? -7.580 1.063 15.226 1.00 92.38 110 GLY A O 1
ATOM 797 N N . GLY A 1 111 ? -7.378 2.766 13.784 1.00 93.19 111 GLY A N 1
ATOM 798 C CA . GLY A 1 111 ? -6.237 3.405 14.449 1.00 93.19 111 GLY A CA 1
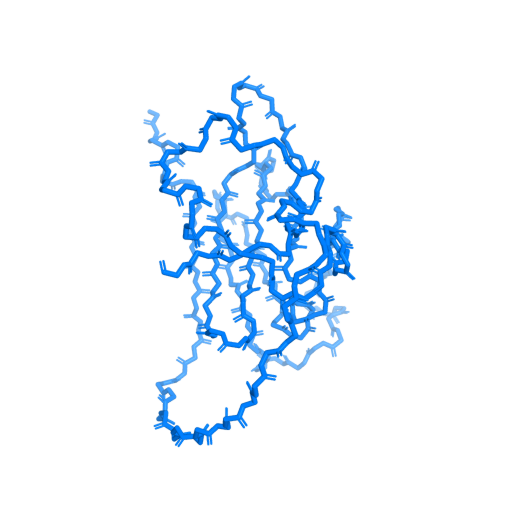ATOM 799 C C . GLY A 1 111 ? -4.881 2.719 14.215 1.00 93.19 111 GLY A C 1
ATOM 800 O O . GLY A 1 111 ? -3.869 3.217 14.708 1.00 93.19 111 GLY A O 1
ATOM 801 N N . LEU A 1 112 ? -4.827 1.616 13.458 1.00 95.38 112 LEU A N 1
ATOM 802 C CA . LEU A 1 112 ? -3.591 0.931 13.083 1.00 95.38 112 LEU A CA 1
ATOM 803 C C . LEU A 1 112 ? -3.051 1.494 11.756 1.00 95.38 112 LEU A C 1
ATOM 805 O O . LEU A 1 112 ? -3.759 1.456 10.747 1.00 95.38 112 LEU A O 1
ATOM 809 N N . PRO A 1 113 ? -1.804 1.994 11.713 1.00 97.31 113 PRO A N 1
ATOM 810 C CA . PRO A 1 113 ? -1.136 2.331 10.462 1.00 97.31 113 PRO A CA 1
ATOM 811 C C . PRO A 1 113 ? -0.867 1.060 9.648 1.00 97.31 113 PRO A C 1
ATOM 813 O O . PRO A 1 113 ? -0.114 0.198 10.102 1.00 97.31 113 PRO A O 1
ATOM 816 N N . ILE A 1 114 ? -1.444 0.959 8.450 1.00 97.56 114 ILE A N 1
ATOM 817 C CA . ILE A 1 114 ? -1.287 -0.200 7.559 1.00 97.56 114 ILE A CA 1
ATOM 818 C C . ILE A 1 114 ? -0.760 0.202 6.180 1.00 97.56 114 ILE A C 1
ATOM 820 O O . ILE A 1 114 ? -0.981 1.326 5.720 1.00 97.56 114 ILE A O 1
ATOM 824 N N . LEU A 1 115 ? -0.040 -0.712 5.540 1.00 97.88 115 LEU A N 1
ATOM 825 C CA . LEU A 1 115 ? 0.341 -0.659 4.135 1.00 97.88 115 LEU A CA 1
ATOM 826 C C . LEU A 1 115 ? -0.445 -1.741 3.409 1.00 97.88 115 LEU A C 1
ATOM 828 O O . LEU A 1 115 ? -0.297 -2.910 3.749 1.00 97.88 115 LEU A O 1
ATOM 832 N N . VAL A 1 116 ? -1.227 -1.361 2.406 1.00 97.88 116 VAL A N 1
ATOM 833 C CA . VAL A 1 116 ? -1.774 -2.306 1.426 1.00 97.88 116 VAL A CA 1
ATOM 834 C C . VAL A 1 116 ? -0.895 -2.225 0.188 1.00 97.88 116 VAL A C 1
ATOM 836 O O . VAL A 1 116 ? -0.703 -1.130 -0.339 1.00 97.88 116 VAL A O 1
ATOM 839 N N . SER A 1 117 ? -0.337 -3.348 -0.251 1.00 95.50 117 SER A N 1
ATOM 840 C CA . SER A 1 117 ? 0.447 -3.438 -1.480 1.00 95.50 117 SER A CA 1
ATOM 841 C C . SER A 1 117 ? -0.176 -4.416 -2.465 1.00 95.50 117 SER A C 1
ATOM 843 O O . SER A 1 117 ? -0.789 -5.406 -2.065 1.00 95.50 117 SER A O 1
ATOM 845 N N . ASP A 1 118 ? 0.001 -4.142 -3.751 1.00 94.50 118 ASP A N 1
ATOM 846 C CA . ASP A 1 118 ? -0.452 -4.991 -4.846 1.00 94.50 118 ASP A CA 1
ATOM 847 C C . ASP A 1 118 ? 0.580 -5.013 -5.976 1.00 94.50 118 ASP A C 1
ATOM 849 O O . ASP A 1 118 ? 1.120 -3.974 -6.358 1.00 94.50 118 ASP A O 1
ATOM 853 N N . CYS A 1 119 ? 0.851 -6.206 -6.508 1.00 90.62 119 CYS A N 1
ATOM 854 C CA . CYS A 1 119 ? 1.585 -6.378 -7.755 1.00 90.62 119 CYS A CA 1
ATOM 855 C C . CYS A 1 119 ? 0.594 -6.774 -8.862 1.00 90.62 119 CYS A C 1
ATOM 857 O O . CYS A 1 119 ? 0.262 -7.964 -8.979 1.00 90.62 119 CYS A O 1
ATOM 859 N N . PRO A 1 120 ? 0.198 -5.845 -9.753 1.00 88.69 120 PRO A N 1
ATOM 860 C CA . PRO A 1 120 ? -0.802 -6.125 -10.785 1.00 88.69 120 PRO A CA 1
ATOM 861 C C . PRO A 1 120 ? -0.357 -7.217 -11.765 1.00 88.69 120 PRO A C 1
ATOM 863 O O . PRO A 1 120 ? -1.175 -7.957 -12.305 1.00 88.69 120 PRO A O 1
ATOM 866 N N . ARG A 1 121 ? 0.958 -7.361 -11.982 1.00 87.31 121 ARG A N 1
ATOM 867 C CA . ARG A 1 121 ? 1.536 -8.394 -12.863 1.00 87.31 121 ARG A CA 1
ATOM 868 C C . ARG A 1 121 ? 1.695 -9.756 -12.192 1.00 87.31 121 ARG A C 1
ATOM 870 O O . ARG A 1 121 ? 1.845 -10.754 -12.887 1.00 87.31 121 ARG A O 1
ATOM 877 N N . CYS A 1 122 ? 1.693 -9.788 -10.864 1.00 88.75 122 CYS A N 1
ATOM 878 C CA . CYS A 1 122 ? 1.847 -11.005 -10.077 1.00 88.75 122 CYS A CA 1
ATOM 879 C C . CYS A 1 122 ? 0.495 -11.555 -9.607 1.00 88.75 122 CYS A C 1
ATOM 881 O O . CYS A 1 122 ? 0.445 -12.688 -9.137 1.00 88.75 122 CYS A O 1
ATOM 883 N N . ALA A 1 123 ? -0.570 -10.745 -9.693 1.00 86.44 123 ALA A N 1
ATOM 884 C CA . ALA A 1 123 ? -1.874 -11.019 -9.093 1.00 86.44 123 ALA A CA 1
ATOM 885 C C . ALA A 1 123 ? -1.760 -11.362 -7.594 1.00 86.44 123 ALA A C 1
ATOM 887 O O . ALA A 1 123 ? -2.372 -12.312 -7.107 1.00 86.44 123 ALA A O 1
ATOM 888 N N . ALA A 1 124 ? -0.931 -10.601 -6.874 1.00 88.06 124 ALA A N 1
ATOM 889 C CA . ALA A 1 124 ? -0.635 -10.840 -5.468 1.00 88.06 124 ALA A CA 1
ATOM 890 C C . ALA A 1 124 ? -0.654 -9.529 -4.680 1.00 88.06 124 ALA A C 1
ATOM 892 O O . ALA A 1 124 ? 0.119 -8.614 -4.972 1.00 88.06 124 ALA A O 1
ATOM 893 N N . GLY A 1 125 ? -1.502 -9.494 -3.652 1.00 92.19 125 GLY A N 1
ATOM 894 C CA . GLY A 1 125 ? -1.619 -8.390 -2.711 1.00 92.19 125 GLY A CA 1
ATOM 895 C C . GLY A 1 125 ? -1.200 -8.790 -1.300 1.00 92.19 125 GLY A C 1
ATOM 896 O O . GLY A 1 125 ? -1.407 -9.930 -0.878 1.00 92.19 125 GLY A O 1
ATOM 897 N N . MET A 1 126 ? -0.607 -7.854 -0.566 1.00 95.00 126 MET A N 1
ATOM 898 C CA . MET A 1 126 ? -0.137 -8.055 0.805 1.00 95.00 126 MET A CA 1
ATOM 899 C C . MET A 1 126 ? -0.527 -6.869 1.686 1.00 95.00 126 MET A C 1
ATOM 901 O O . MET A 1 126 ? -0.723 -5.752 1.207 1.00 95.00 126 MET A O 1
ATOM 905 N N . VAL A 1 127 ? -0.651 -7.114 2.991 1.00 96.69 127 VAL A N 1
ATOM 906 C CA . VAL A 1 127 ? -0.970 -6.074 3.972 1.00 96.69 127 VAL A CA 1
ATOM 907 C C . VAL A 1 127 ? -0.028 -6.183 5.157 1.00 96.69 127 VAL A C 1
ATOM 909 O O . VAL A 1 127 ? 0.155 -7.267 5.707 1.00 96.69 127 VAL A O 1
ATOM 912 N N . PHE A 1 128 ? 0.546 -5.053 5.554 1.00 95.75 128 PHE A N 1
ATOM 913 C CA . PHE A 1 128 ? 1.514 -4.960 6.644 1.00 95.75 128 PHE A CA 1
ATOM 914 C C . PHE A 1 128 ? 1.082 -3.889 7.641 1.00 95.75 128 PHE A C 1
ATOM 916 O O . PHE A 1 128 ? 0.487 -2.884 7.246 1.00 95.75 128 PHE A O 1
ATOM 923 N N . ASP A 1 129 ? 1.421 -4.051 8.921 1.00 95.44 129 ASP A N 1
ATOM 924 C CA . ASP A 1 129 ? 1.490 -2.886 9.800 1.00 95.44 129 ASP A CA 1
ATOM 925 C C . ASP A 1 129 ? 2.691 -2.010 9.399 1.00 95.44 129 ASP A C 1
ATOM 927 O O . ASP A 1 129 ? 3.671 -2.483 8.819 1.00 95.44 129 ASP A O 1
ATOM 931 N N . ARG A 1 130 ? 2.596 -0.702 9.652 1.00 96.69 130 ARG A N 1
ATOM 932 C CA . ARG A 1 130 ? 3.654 0.261 9.301 1.00 96.69 130 ARG A CA 1
ATOM 933 C C . ARG A 1 130 ? 4.471 0.714 10.505 1.00 96.69 130 ARG A C 1
ATOM 935 O O . ARG A 1 130 ? 5.053 1.803 10.456 1.00 96.69 130 ARG A O 1
ATOM 942 N N . ILE A 1 131 ? 4.481 -0.048 11.597 1.00 96.12 131 ILE A N 1
ATOM 943 C CA . ILE A 1 131 ? 5.192 0.333 12.818 1.00 96.12 131 ILE A CA 1
ATOM 944 C C . ILE A 1 131 ? 6.550 -0.367 12.828 1.00 96.12 131 ILE A C 1
ATOM 946 O O . ILE A 1 131 ? 6.661 -1.543 13.145 1.00 96.12 131 ILE A O 1
ATOM 950 N N . LEU A 1 132 ? 7.604 0.397 12.544 1.00 92.38 132 LEU A N 1
ATOM 951 C CA . LEU A 1 132 ? 8.985 -0.075 12.614 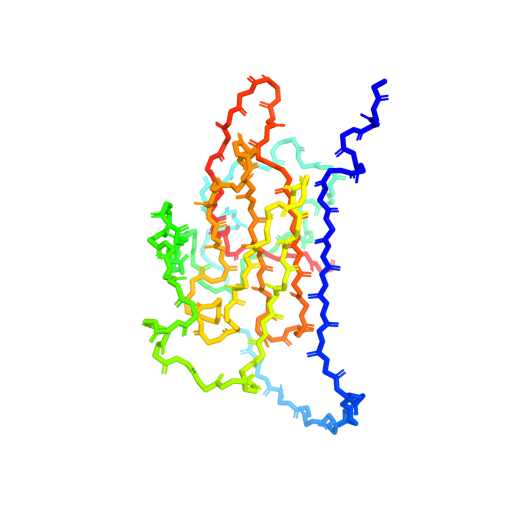1.00 92.38 132 LEU A CA 1
ATOM 952 C C . LEU A 1 132 ? 9.732 0.710 13.693 1.00 92.38 132 LEU A C 1
ATOM 954 O O . LEU A 1 132 ? 9.729 1.949 13.691 1.00 92.38 132 LEU A O 1
ATOM 958 N N . ASP A 1 133 ? 10.336 -0.007 14.640 1.00 93.12 133 ASP A N 1
ATOM 959 C CA . ASP A 1 133 ? 11.041 0.557 15.800 1.00 93.12 133 ASP A CA 1
ATOM 960 C C . ASP A 1 133 ? 10.192 1.574 16.581 1.00 93.12 133 ASP A C 1
ATOM 962 O O . ASP A 1 133 ? 10.614 2.692 16.887 1.00 93.12 133 ASP A O 1
ATOM 966 N N . GLY A 1 134 ? 8.930 1.214 16.837 1.00 94.88 134 GLY A N 1
ATOM 967 C CA . GLY A 1 134 ? 7.985 2.042 17.593 1.00 94.88 134 GLY A CA 1
ATOM 968 C C . GLY A 1 134 ? 7.522 3.311 16.872 1.00 94.88 134 GLY A C 1
ATOM 969 O O . GLY A 1 134 ? 6.919 4.186 17.493 1.00 94.88 134 GLY A O 1
ATOM 970 N N . ARG A 1 135 ? 7.793 3.448 15.571 1.00 96.50 135 ARG A N 1
ATOM 971 C CA . ARG A 1 135 ? 7.430 4.631 14.789 1.00 96.50 135 ARG A CA 1
ATOM 972 C C . ARG A 1 135 ? 6.691 4.237 13.516 1.00 96.50 135 ARG A C 1
ATOM 974 O O . ARG A 1 135 ? 7.074 3.299 12.826 1.00 96.50 135 ARG A O 1
ATOM 981 N N . THR A 1 136 ? 5.688 5.030 13.158 1.00 97.31 136 THR A N 1
ATOM 982 C CA . THR A 1 136 ? 4.987 4.868 11.881 1.00 97.31 136 THR A CA 1
ATOM 983 C C . THR A 1 136 ? 5.915 5.240 10.723 1.00 97.31 136 THR A C 1
ATOM 985 O O . THR A 1 136 ? 6.545 6.301 10.743 1.00 97.31 136 THR A O 1
ATOM 988 N N . ARG A 1 137 ? 6.011 4.371 9.716 1.00 96.44 137 ARG A N 1
ATOM 989 C CA . ARG A 1 137 ? 6.762 4.595 8.472 1.00 96.44 137 ARG A CA 1
ATOM 990 C C . ARG A 1 137 ? 5.815 4.820 7.304 1.00 96.44 137 ARG A C 1
ATOM 992 O O . ARG A 1 137 ? 4.722 4.263 7.264 1.00 96.44 137 ARG A O 1
ATOM 999 N N . GLN A 1 138 ? 6.245 5.626 6.345 1.00 96.31 138 GLN A N 1
ATOM 1000 C CA . GLN A 1 138 ? 5.603 5.721 5.041 1.00 96.31 138 GLN A CA 1
ATOM 1001 C C . GLN A 1 138 ? 6.426 4.906 4.048 1.00 96.31 138 GLN A C 1
ATOM 1003 O O . GLN A 1 138 ? 7.646 5.055 3.995 1.00 96.31 138 GLN A O 1
ATOM 1008 N N . PHE A 1 139 ? 5.757 4.047 3.290 1.00 96.19 139 PHE A N 1
ATOM 1009 C CA . PHE A 1 139 ? 6.372 3.184 2.291 1.00 96.19 139 PHE A CA 1
ATOM 1010 C C . PHE A 1 139 ? 6.153 3.744 0.889 1.00 96.19 139 PHE A C 1
ATOM 1012 O O . PHE A 1 139 ? 5.115 4.346 0.606 1.00 96.19 139 PHE A O 1
ATOM 1019 N N . GLY A 1 140 ? 7.138 3.524 0.027 1.00 94.88 140 GLY A N 1
ATOM 1020 C CA . GLY A 1 140 ? 7.142 3.910 -1.378 1.00 94.88 140 GLY A CA 1
ATOM 1021 C C . GLY A 1 140 ? 7.684 2.777 -2.244 1.00 94.88 140 GLY A C 1
ATOM 1022 O O . GLY A 1 140 ? 8.218 1.792 -1.722 1.00 94.88 140 GLY A O 1
ATOM 1023 N N . VAL A 1 141 ? 7.522 2.899 -3.558 1.00 93.19 141 VAL A N 1
ATOM 1024 C CA . VAL A 1 141 ? 7.909 1.858 -4.516 1.00 93.19 141 VAL A CA 1
ATOM 1025 C C . VAL A 1 141 ? 9.396 2.001 -4.824 1.00 93.19 141 VAL A C 1
ATOM 1027 O O . VAL A 1 141 ? 9.846 3.033 -5.311 1.00 93.19 141 VAL A O 1
ATOM 1030 N N . SER A 1 142 ? 10.198 0.970 -4.558 1.00 93.38 142 SER A N 1
ATOM 1031 C CA . SER A 1 142 ? 11.652 1.061 -4.757 1.00 93.38 142 SER A CA 1
ATOM 1032 C C . SER A 1 142 ? 12.066 1.046 -6.231 1.00 93.38 142 SER A C 1
ATOM 1034 O O . SER A 1 142 ? 13.111 1.595 -6.578 1.00 93.38 142 SER A O 1
ATOM 1036 N N . GLY A 1 143 ? 11.281 0.388 -7.091 1.00 91.75 143 GLY A N 1
ATOM 1037 C CA . GLY A 1 143 ? 11.670 0.056 -8.466 1.00 91.75 143 GLY A CA 1
ATOM 1038 C C . GLY A 1 143 ? 12.751 -1.034 -8.559 1.00 91.75 143 GLY A C 1
ATOM 1039 O O . GLY A 1 143 ? 13.306 -1.261 -9.634 1.00 91.75 143 GLY A O 1
ATOM 1040 N N . LEU A 1 144 ? 13.068 -1.694 -7.440 1.00 92.75 144 LEU A N 1
ATOM 1041 C CA . LEU A 1 144 ? 14.030 -2.793 -7.356 1.00 92.75 144 LEU A CA 1
ATOM 1042 C C . LEU A 1 144 ? 13.297 -4.134 -7.263 1.00 92.75 144 LEU A C 1
ATOM 1044 O O . LEU A 1 144 ? 12.260 -4.233 -6.608 1.00 92.75 144 LEU A O 1
ATOM 1048 N N . ILE A 1 145 ? 13.863 -5.167 -7.879 1.00 91.25 145 ILE A N 1
ATOM 1049 C CA . ILE A 1 145 ? 13.386 -6.553 -7.803 1.00 91.25 145 ILE A CA 1
ATOM 1050 C C . ILE A 1 145 ? 14.531 -7.488 -7.414 1.00 91.25 145 ILE A C 1
ATOM 1052 O O . ILE A 1 145 ? 15.703 -7.141 -7.554 1.00 91.25 145 ILE A O 1
ATOM 1056 N N . PHE A 1 146 ? 14.165 -8.673 -6.934 1.00 91.00 146 PHE A N 1
ATOM 1057 C CA . PHE A 1 146 ? 15.078 -9.758 -6.588 1.00 91.00 146 PHE A CA 1
ATOM 1058 C C . PHE A 1 146 ? 14.920 -10.899 -7.602 1.00 91.00 146 PHE A C 1
ATOM 1060 O O . PHE A 1 146 ? 13.785 -11.180 -8.003 1.00 91.00 146 PHE A O 1
ATOM 1067 N N . ARG A 1 147 ? 16.023 -11.526 -8.029 1.00 87.38 147 ARG A N 1
ATOM 1068 C CA . ARG A 1 147 ? 16.026 -12.617 -9.020 1.00 87.38 147 ARG A CA 1
ATOM 1069 C C . ARG A 1 147 ? 16.793 -13.852 -8.553 1.00 87.38 147 ARG A C 1
ATOM 1071 O O . ARG A 1 147 ? 17.607 -13.724 -7.620 1.00 87.38 147 ARG A O 1
#

Sequence (147 aa):
MKEPADRIRVVASGLPMVCLSIAATGESAGPQGASNGFSLEEAIVDVREIIAAGPGRDSIPALVHPRALSVADSPWPGDVWVIGVDVGGEARAYPLAVLNGYEFVNDTLGGLPILVSDCPRCAAGMVFDRILDGRTRQFGVSGLIFR

pLDDT: mean 83.17, std 19.63, range [30.12, 98.12]

Secondary structure (DSSP, 8-state):
---GGGGEEEE---PPP--------------S-TTTT---TT-SS-GGGEEE-SS-TTSSPPEESPPP--STT--S-TT--EEEEEETTEEEEEEHHHHHHHSEEEEEETTEEEEEEEETTTTEEEEEE-EETTEE-------EEE-

Radius of gyration: 17.39 Å; chains: 1; bounding box: 48×30×49 Å

Foldseek 3Di:
DDDPVVFKDKDWDDDDDDDDDDDDDDDDDDDDDQFLPDDCPPPPDPSVQKGQLPQGWQSQPAAEADDADDPVRDPDDPPFTWTWIGGPNFIDTHGVVNCVRRQWYFYATPNFTKIWGDDPVVRDIDMDTQQDPNDGDDDTDHSMDGD